Protein AF-A0A3S3RF77-F1 (afdb_monomer)

Solvent-accessible surface area (backbone atoms only — not comparable to full-atom values): 6955 Å² total; per-residu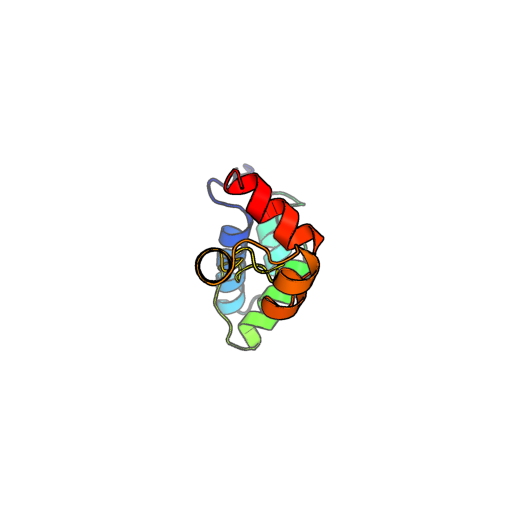e (Å²): 133,82,73,55,81,77,93,54,70,64,70,49,56,52,45,54,53,47,51,54,35,48,77,70,69,52,54,41,64,56,46,24,50,57,48,14,75,45,53,36,81,83,62,46,55,48,66,60,35,42,55,52,50,53,36,48,74,71,70,49,78,78,64,67,82,71,83,76,92,65,80,80,82,79,68,66,60,66,62,52,50,49,52,43,69,78,43,73,83,65,50,53,58,61,51,9,62,77,65,75,51,54,39,71,56,44,51,52,53,34,54,74,70,76,96

pLDDT: mean 86.84, std 12.3, range [47.81, 97.56]

InterPro domains:
  IPR036388 Winged helix-like DNA-binding domain superfamily [G3DSA:1.10.10.10] (77-114)
  IPR041426 Mos1 transposase, HTH domain [PF17906] (12-60)
  IPR052709 Transposase-Methyltransferase Hyb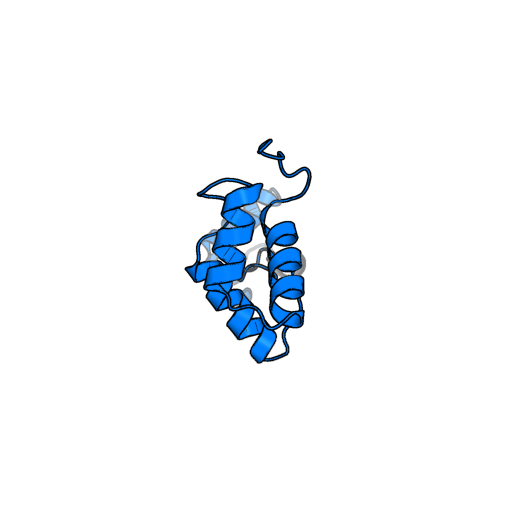rid [PTHR46060] (9-115)

Foldseek 3Di:
DDQDADPDPLQLVLLVQLVVCVVVVHDLQVSLVVQCVRHNVVSDDSVRSVVSSVCVVVVNSPSDDDDDPDDPPDQPVVVLVVVCVVPVPDQLVNSCVVSVHDSVVSVVSCVVVVD

Sequence (115 aa):
IIKMECQVEKNEHFRHLLLFAFNQGSKAAKAARDICAVYGEDAIAERTARDWYAKFKNGNFDLKDAPRSGRPVEFDEKRLNQLLHENSRQTTRELAEKMECSHTTIEKHLHSMGK

Mean predicted aligned error: 12.1 Å

Organism: NCBI:txid1965070

Radius of gyration: 24.39 Å; Cα contacts (8 Å, |Δi|>4): 84; chains: 1; bounding box: 52×26×61 Å

Structure (mmCIF, N/CA/C/O backbone):
data_AF-A0A3S3RF77-F1
#
_entry.id   AF-A0A3S3RF77-F1
#
loop_
_atom_site.group_PDB
_atom_site.id
_atom_site.type_symbol
_atom_site.label_atom_id
_atom_site.label_alt_id
_atom_site.label_comp_id
_atom_site.label_asym_id
_atom_site.label_entity_id
_atom_site.label_seq_id
_atom_site.pdbx_PDB_ins_code
_atom_site.Cartn_x
_atom_site.Cartn_y
_atom_site.Cartn_z
_atom_site.occupancy
_atom_site.B_iso_or_equiv
_atom_site.auth_seq_id
_atom_site.auth_comp_id
_atom_site.auth_asym_id
_atom_site.auth_atom_id
_atom_site.pdbx_PDB_model_num
ATOM 1 N N . ILE A 1 1 ? 20.617 12.408 -15.276 1.00 51.31 1 ILE A N 1
ATOM 2 C CA . ILE A 1 1 ? 19.144 12.260 -15.191 1.00 51.31 1 ILE A CA 1
ATOM 3 C C . ILE A 1 1 ? 18.730 12.915 -13.885 1.00 51.31 1 ILE A C 1
ATOM 5 O O . ILE A 1 1 ? 19.233 12.511 -12.844 1.00 51.31 1 ILE A O 1
ATOM 9 N N . ILE A 1 2 ? 17.965 14.005 -13.948 1.00 47.81 2 ILE A N 1
ATOM 10 C CA . ILE A 1 2 ? 17.514 14.742 -12.760 1.00 47.81 2 ILE A CA 1
ATOM 11 C C . ILE A 1 2 ? 16.516 13.842 -12.021 1.00 47.81 2 ILE A C 1
ATOM 13 O O . ILE A 1 2 ? 15.545 13.398 -12.628 1.00 47.81 2 ILE A O 1
ATOM 17 N N . LYS A 1 3 ? 16.771 13.541 -10.742 1.00 55.59 3 LYS A N 1
ATOM 18 C CA . LYS A 1 3 ? 15.811 12.831 -9.885 1.00 55.59 3 LYS A CA 1
ATOM 19 C C . LYS A 1 3 ? 14.647 13.785 -9.610 1.00 55.59 3 LYS A C 1
ATOM 21 O O . LYS A 1 3 ? 14.851 14.817 -8.978 1.00 55.59 3 LYS A O 1
ATOM 26 N N . MET A 1 4 ? 13.458 13.480 -10.124 1.00 62.44 4 MET A N 1
ATOM 27 C CA . MET A 1 4 ? 12.254 14.265 -9.834 1.00 62.44 4 MET A CA 1
ATOM 28 C C . MET A 1 4 ? 11.720 13.888 -8.452 1.00 62.44 4 MET A C 1
ATOM 30 O O . MET A 1 4 ? 11.380 12.730 -8.208 1.00 62.44 4 MET A O 1
ATOM 34 N N . GLU A 1 5 ? 11.602 14.867 -7.557 1.00 58.25 5 GLU A N 1
ATOM 35 C CA . GLU A 1 5 ? 10.880 14.686 -6.298 1.00 58.25 5 GLU A CA 1
ATOM 36 C C . GLU A 1 5 ? 9.371 14.624 -6.573 1.00 58.25 5 GLU A C 1
ATOM 38 O O . GLU A 1 5 ? 8.774 15.556 -7.113 1.00 58.25 5 GLU A O 1
ATOM 43 N N . CYS A 1 6 ? 8.751 13.491 -6.236 1.00 54.44 6 CYS A N 1
ATOM 44 C CA . CYS A 1 6 ? 7.323 13.248 -6.438 1.00 54.44 6 CYS A CA 1
ATOM 45 C C . CYS A 1 6 ? 6.481 14.160 -5.523 1.00 54.44 6 CYS A C 1
ATOM 47 O O . CYS A 1 6 ? 6.536 14.020 -4.304 1.00 54.44 6 CYS A O 1
ATOM 49 N N . GLN A 1 7 ? 5.696 15.064 -6.122 1.00 52.78 7 GLN A N 1
ATOM 50 C CA . GLN A 1 7 ? 4.861 16.084 -5.454 1.00 52.78 7 GLN A CA 1
ATOM 51 C C . GLN A 1 7 ? 3.479 15.566 -4.981 1.00 52.78 7 GLN A C 1
ATOM 53 O O . GLN A 1 7 ? 2.658 16.343 -4.506 1.00 52.78 7 GLN A O 1
ATOM 58 N N . VAL A 1 8 ? 3.197 14.266 -5.12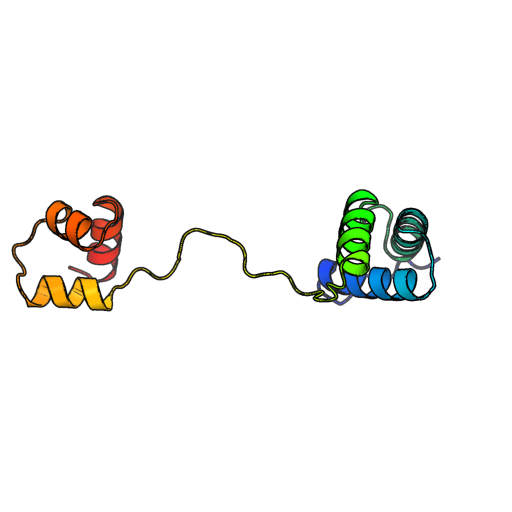3 1.00 53.69 8 VAL A N 1
ATOM 59 C CA . VAL A 1 8 ? 1.915 13.611 -4.774 1.00 53.69 8 VAL A CA 1
ATOM 60 C C . VAL A 1 8 ? 2.186 12.479 -3.781 1.00 53.69 8 VAL A C 1
ATOM 62 O O . VAL A 1 8 ? 3.297 11.937 -3.784 1.00 53.69 8 VAL A O 1
ATOM 65 N N . GLU A 1 9 ? 1.200 12.102 -2.949 1.00 60.00 9 GLU A N 1
ATOM 66 C CA . GLU A 1 9 ? 1.273 10.893 -2.115 1.00 60.00 9 GLU A CA 1
ATOM 67 C C . GLU A 1 9 ? 1.806 9.718 -2.948 1.00 60.00 9 GLU A C 1
ATOM 69 O O . GLU A 1 9 ? 1.165 9.224 -3.879 1.00 60.00 9 GLU A O 1
ATOM 74 N N . LYS A 1 10 ? 3.043 9.316 -2.632 1.00 65.94 10 LYS A N 1
ATOM 75 C CA . LYS A 1 10 ? 3.909 8.523 -3.519 1.00 65.94 10 LYS A CA 1
ATOM 76 C C . LYS A 1 10 ? 3.244 7.220 -3.972 1.00 65.94 10 LYS A C 1
ATOM 78 O O . LYS A 1 10 ? 3.422 6.783 -5.105 1.00 65.94 10 LYS A O 1
ATOM 83 N N . ASN A 1 11 ? 2.433 6.629 -3.097 1.00 73.00 11 ASN A N 1
ATOM 84 C CA . ASN A 1 11 ? 1.819 5.329 -3.321 1.00 73.00 11 ASN A CA 1
ATOM 85 C C . ASN A 1 11 ? 0.737 5.352 -4.403 1.00 73.00 11 ASN A C 1
ATOM 87 O O . ASN A 1 11 ? 0.720 4.442 -5.227 1.00 73.00 11 ASN A O 1
ATOM 91 N N . GLU A 1 12 ? -0.147 6.353 -4.426 1.00 86.81 12 GLU A N 1
ATOM 92 C CA . GLU A 1 12 ? -1.205 6.429 -5.441 1.00 86.81 12 GLU A CA 1
ATOM 93 C C . GLU A 1 12 ? -0.626 6.795 -6.813 1.00 86.81 12 GLU A C 1
ATOM 95 O O . GLU A 1 12 ? -0.985 6.191 -7.827 1.00 86.81 12 GLU A O 1
ATOM 100 N N . HIS A 1 13 ? 0.352 7.705 -6.846 1.00 90.69 13 HIS A N 1
ATOM 101 C CA . HIS A 1 13 ? 1.050 8.089 -8.076 1.00 90.69 13 HIS A CA 1
ATOM 102 C C . HIS A 1 13 ? 1.702 6.889 -8.778 1.00 90.69 13 HIS A C 1
ATOM 104 O O . HIS A 1 13 ? 1.471 6.650 -9.964 1.00 90.69 13 HIS A O 1
ATOM 110 N N . PHE A 1 14 ? 2.459 6.061 -8.051 1.00 92.25 14 PHE A N 1
ATOM 111 C CA . PHE A 1 14 ? 3.098 4.890 -8.658 1.00 92.25 14 PHE A CA 1
ATOM 112 C C . PHE A 1 14 ? 2.092 3.850 -9.162 1.00 92.25 14 PHE A C 1
ATOM 114 O O . PHE A 1 14 ? 2.364 3.177 -10.154 1.00 92.25 14 PHE A O 1
ATOM 121 N N . ARG A 1 15 ? 0.907 3.741 -8.551 1.00 94.19 15 ARG A N 1
ATOM 122 C CA . ARG A 1 15 ? -0.160 2.845 -9.033 1.00 94.19 15 ARG A CA 1
ATOM 123 C C . ARG A 1 15 ? -0.701 3.283 -10.389 1.00 94.19 15 ARG A C 1
ATOM 125 O O . ARG A 1 15 ? -0.904 2.432 -11.252 1.00 94.19 15 ARG A O 1
ATOM 132 N N . HIS A 1 16 ? -0.850 4.590 -10.606 1.00 95.19 16 HIS A N 1
ATOM 133 C CA . HIS A 1 16 ? -1.221 5.138 -11.912 1.00 95.19 16 HIS A CA 1
ATOM 134 C C . HIS A 1 16 ? -0.164 4.819 -12.977 1.00 95.19 16 HIS A C 1
ATOM 136 O O . HIS A 1 16 ? -0.506 4.357 -14.066 1.00 95.19 16 HIS A O 1
ATOM 142 N N . LEU A 1 17 ? 1.125 4.984 -12.653 1.00 95.44 17 LEU A N 1
ATOM 143 C CA . LEU A 1 17 ? 2.216 4.627 -13.569 1.00 95.44 17 LEU A CA 1
ATOM 144 C C . LEU A 1 17 ? 2.236 3.127 -13.891 1.00 95.44 17 LEU A C 1
ATOM 146 O O . LEU A 1 17 ? 2.447 2.736 -15.039 1.00 95.44 17 LEU A O 1
ATOM 150 N N . LEU A 1 18 ? 1.984 2.277 -12.893 1.00 96.69 18 LEU A N 1
ATOM 151 C CA . LEU A 1 18 ? 1.886 0.835 -13.093 1.00 96.69 18 LEU A CA 1
ATOM 152 C C . LEU A 1 18 ? 0.705 0.458 -13.991 1.00 96.69 18 LEU A C 1
ATOM 154 O O . LEU A 1 18 ? 0.876 -0.409 -14.848 1.00 96.69 18 LEU A O 1
ATOM 158 N N . LEU A 1 19 ? -0.454 1.102 -13.822 1.00 97.31 19 LEU A N 1
ATOM 159 C CA . LEU A 1 19 ? -1.627 0.891 -14.671 1.00 97.31 19 LEU A CA 1
ATOM 160 C C . LEU A 1 19 ? -1.350 1.316 -16.117 1.00 97.31 19 LEU A C 1
ATOM 162 O O . LEU A 1 19 ? -1.647 0.573 -17.050 1.00 97.31 19 LEU A O 1
ATOM 166 N N . PHE A 1 20 ? -0.717 2.474 -16.308 1.00 97.44 20 PHE A N 1
ATOM 167 C CA . PHE A 1 20 ? -0.279 2.926 -17.626 1.00 97.44 20 PHE A CA 1
ATOM 168 C C . PHE A 1 20 ? 0.644 1.895 -18.296 1.00 97.44 20 PHE A C 1
ATOM 170 O O . PHE A 1 20 ? 0.381 1.463 -19.417 1.00 97.44 20 PHE A O 1
ATOM 177 N N . ALA A 1 21 ? 1.677 1.430 -17.588 1.00 97.44 21 ALA A N 1
ATOM 178 C CA . ALA A 1 21 ? 2.603 0.426 -18.108 1.00 97.44 21 ALA A CA 1
ATOM 179 C C . ALA A 1 21 ? 1.925 -0.933 -18.382 1.00 97.44 21 ALA A C 1
ATOM 181 O O . ALA A 1 21 ? 2.276 -1.614 -19.349 1.00 97.44 21 ALA A O 1
ATOM 182 N N . PHE A 1 22 ? 0.942 -1.320 -17.562 1.00 97.44 22 PHE A N 1
ATOM 183 C CA . PHE A 1 22 ? 0.140 -2.527 -17.766 1.00 97.44 22 PHE A CA 1
ATOM 184 C C . PHE A 1 22 ? -0.672 -2.440 -19.063 1.00 97.44 22 PHE A C 1
ATOM 186 O O . PHE A 1 22 ? -0.632 -3.367 -19.870 1.00 97.44 22 PHE A O 1
ATOM 193 N N . ASN A 1 23 ? -1.323 -1.301 -19.310 1.00 96.81 23 ASN A N 1
ATOM 194 C CA . ASN A 1 23 ? -2.090 -1.054 -20.533 1.00 96.81 23 ASN A CA 1
ATOM 195 C C . ASN A 1 23 ? -1.203 -1.009 -21.789 1.00 96.81 23 ASN A C 1
ATOM 197 O O . ASN A 1 23 ? -1.659 -1.340 -22.878 1.00 96.81 23 ASN A O 1
ATOM 201 N N . GLN A 1 24 ? 0.079 -0.662 -21.642 1.00 96.62 24 GLN A N 1
ATOM 202 C CA . GLN A 1 24 ? 1.078 -0.775 -22.711 1.00 96.62 24 GLN A CA 1
ATOM 203 C C . GLN A 1 24 ? 1.579 -2.213 -22.948 1.00 96.62 24 GLN A C 1
ATOM 205 O O . GLN A 1 24 ? 2.416 -2.433 -23.822 1.00 96.62 24 GLN A O 1
ATOM 210 N N . GLY A 1 25 ? 1.135 -3.195 -22.159 1.00 95.44 25 GLY A N 1
ATOM 211 C CA . GLY A 1 25 ? 1.591 -4.584 -22.253 1.00 95.44 25 GLY A CA 1
ATOM 212 C C . GLY A 1 25 ? 2.999 -4.822 -21.695 1.00 95.44 25 GLY A C 1
ATOM 213 O O . GLY A 1 25 ? 3.593 -5.877 -21.936 1.00 95.44 25 GLY A O 1
ATOM 214 N N . SER A 1 26 ? 3.559 -3.870 -20.940 1.00 96.50 26 SER A N 1
ATOM 215 C CA . SER A 1 26 ? 4.857 -4.058 -20.283 1.00 96.50 26 SER A CA 1
ATOM 216 C C . SER A 1 26 ? 4.761 -5.092 -19.158 1.00 96.50 26 SER A C 1
ATOM 218 O O . SER A 1 26 ? 3.695 -5.364 -18.623 1.00 96.50 26 SER A O 1
ATOM 220 N N . LYS A 1 27 ? 5.891 -5.693 -18.765 1.00 97.00 27 LYS A N 1
ATOM 221 C CA . LYS A 1 27 ? 5.952 -6.590 -17.596 1.00 97.00 27 LYS A CA 1
ATOM 222 C C . LYS A 1 27 ? 6.119 -5.778 -16.308 1.00 97.00 27 LYS A C 1
ATOM 224 O O . LYS A 1 27 ? 6.893 -4.825 -16.295 1.00 97.00 27 LYS A O 1
ATOM 229 N N . ALA A 1 28 ? 5.525 -6.240 -15.204 1.00 96.88 28 ALA A N 1
ATOM 230 C CA . ALA A 1 28 ? 5.615 -5.594 -13.886 1.00 96.88 28 ALA A CA 1
ATOM 231 C C . ALA A 1 28 ? 7.056 -5.262 -13.457 1.00 96.88 28 ALA A C 1
ATOM 233 O O . ALA A 1 28 ? 7.330 -4.153 -13.016 1.00 96.88 28 ALA A O 1
ATOM 234 N N . ALA A 1 29 ? 7.994 -6.197 -13.649 1.00 96.94 29 ALA A N 1
ATOM 235 C CA . ALA A 1 29 ? 9.405 -5.990 -13.315 1.00 96.94 29 ALA A CA 1
ATOM 236 C C . ALA A 1 29 ? 10.061 -4.877 -14.146 1.00 96.94 29 ALA A C 1
ATOM 238 O O . ALA A 1 29 ? 10.884 -4.123 -13.639 1.00 96.94 29 ALA A O 1
ATOM 239 N N . LYS A 1 30 ? 9.679 -4.746 -15.425 1.00 97.19 30 LYS A N 1
ATOM 240 C CA . LYS A 1 30 ? 10.148 -3.642 -16.268 1.00 97.19 30 LYS A CA 1
ATOM 241 C C . LYS A 1 30 ? 9.573 -2.319 -15.765 1.00 97.19 30 LYS A C 1
ATOM 243 O O . LYS A 1 30 ? 10.337 -1.391 -15.548 1.00 97.19 30 LYS A O 1
ATOM 248 N N . ALA A 1 31 ? 8.265 -2.271 -15.513 1.00 97.50 31 ALA A N 1
ATOM 249 C CA . ALA A 1 31 ? 7.603 -1.072 -15.006 1.00 97.50 31 ALA A CA 1
ATOM 250 C C . ALA A 1 31 ? 8.204 -0.598 -13.670 1.00 97.50 31 ALA A C 1
ATOM 252 O O . ALA A 1 31 ? 8.481 0.585 -13.517 1.00 97.50 31 ALA A O 1
ATOM 253 N N . ALA A 1 32 ? 8.478 -1.518 -12.737 1.00 96.31 32 ALA A N 1
ATOM 254 C CA . ALA A 1 32 ? 9.138 -1.195 -11.472 1.00 96.31 32 ALA A CA 1
ATOM 255 C C . ALA A 1 32 ? 10.531 -0.583 -11.687 1.00 96.31 32 ALA A C 1
ATOM 257 O O . ALA A 1 32 ? 10.830 0.461 -11.117 1.00 96.31 32 ALA A O 1
ATOM 258 N N . ARG A 1 33 ? 11.360 -1.180 -12.557 1.00 96.12 33 ARG A N 1
ATOM 259 C CA . ARG A 1 33 ? 12.688 -0.636 -12.885 1.00 96.12 33 ARG A CA 1
ATOM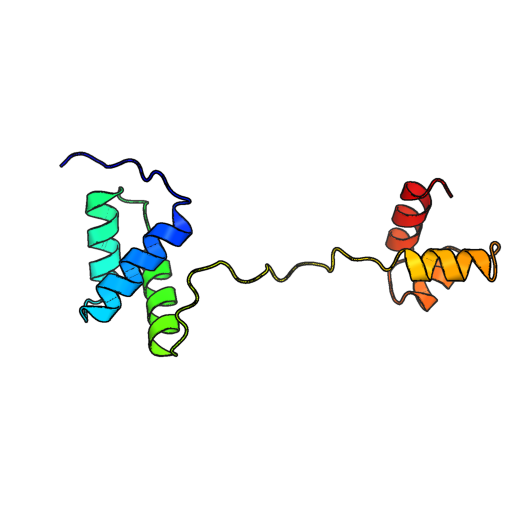 260 C C . ARG A 1 33 ? 12.618 0.745 -13.527 1.00 96.12 33 ARG A C 1
ATOM 262 O O . ARG A 1 33 ? 13.399 1.610 -13.150 1.00 96.12 33 ARG A O 1
ATOM 269 N N . ASP A 1 34 ? 11.693 0.954 -14.461 1.00 95.25 34 ASP A N 1
ATOM 270 C CA . ASP A 1 34 ? 11.527 2.243 -15.140 1.00 95.25 34 ASP A CA 1
ATOM 271 C C . ASP A 1 34 ? 11.096 3.335 -14.144 1.00 95.25 34 ASP A C 1
ATOM 273 O O . ASP A 1 34 ? 11.631 4.442 -14.165 1.00 95.25 34 ASP A O 1
ATOM 277 N N . ILE A 1 35 ? 10.184 3.008 -13.219 1.00 93.56 35 ILE A N 1
ATOM 278 C CA . ILE A 1 35 ? 9.778 3.908 -12.131 1.00 93.56 35 ILE A CA 1
ATOM 279 C C . ILE A 1 35 ? 10.976 4.214 -11.223 1.00 93.56 35 ILE A C 1
ATOM 281 O O . ILE A 1 35 ? 11.264 5.384 -10.970 1.00 93.56 35 ILE A O 1
ATOM 285 N N . CYS A 1 36 ? 11.720 3.201 -10.774 1.00 93.00 36 CYS A N 1
ATOM 286 C CA . CYS A 1 36 ? 12.882 3.409 -9.910 1.00 93.00 36 CYS A CA 1
ATOM 287 C C . CYS A 1 36 ? 14.009 4.205 -10.593 1.00 93.00 36 CYS A C 1
ATOM 289 O O . CYS A 1 36 ? 14.683 5.005 -9.947 1.00 93.00 36 CYS A O 1
ATOM 291 N N . ALA A 1 37 ? 14.190 4.062 -11.908 1.00 92.19 37 ALA A N 1
ATOM 292 C CA . ALA A 1 37 ? 15.179 4.831 -12.662 1.00 92.19 37 ALA A CA 1
ATOM 293 C C . ALA A 1 37 ? 14.880 6.344 -12.680 1.00 92.19 37 ALA A C 1
ATOM 295 O O . ALA A 1 37 ? 15.807 7.153 -12.739 1.00 92.19 37 ALA A O 1
ATOM 296 N N . VAL A 1 38 ? 13.601 6.730 -12.619 1.00 91.19 38 VAL A N 1
ATOM 297 C CA . VAL A 1 38 ? 13.159 8.136 -12.635 1.00 91.19 38 VAL A CA 1
ATOM 298 C C . VAL A 1 38 ? 13.024 8.705 -11.220 1.00 91.19 38 VAL A C 1
ATOM 300 O O . VAL A 1 38 ? 13.446 9.834 -10.963 1.00 91.19 38 VAL A O 1
ATOM 303 N N . TYR A 1 39 ? 12.451 7.925 -10.301 1.00 87.75 39 TYR A N 1
ATOM 304 C CA . TYR A 1 39 ? 12.034 8.387 -8.973 1.00 87.75 39 TYR A CA 1
ATOM 305 C C . TYR A 1 39 ? 12.954 7.932 -7.824 1.00 87.75 39 TYR A C 1
ATOM 307 O O . TYR A 1 39 ? 12.776 8.384 -6.694 1.00 87.75 39 TYR A O 1
ATOM 315 N N . GLY A 1 40 ? 13.955 7.088 -8.097 1.00 88.06 40 GLY A N 1
ATOM 316 C CA . GLY A 1 40 ? 14.916 6.560 -7.120 1.00 88.06 40 GLY A CA 1
ATOM 317 C C . GLY A 1 40 ? 14.781 5.051 -6.892 1.00 88.06 40 GLY A C 1
ATOM 318 O O . GLY A 1 40 ? 13.702 4.490 -7.058 1.00 88.06 40 GLY A O 1
ATOM 319 N N . GLU A 1 41 ? 15.874 4.388 -6.498 1.00 86.50 41 GLU A N 1
ATOM 320 C CA . GLU A 1 41 ? 15.940 2.918 -6.372 1.00 86.50 41 GLU A CA 1
ATOM 321 C C . GLU A 1 41 ? 14.869 2.333 -5.437 1.00 86.50 41 GLU A C 1
ATOM 323 O O . GLU A 1 41 ? 14.312 1.278 -5.737 1.00 86.50 41 GLU A O 1
ATOM 328 N N . ASP A 1 42 ? 14.485 3.072 -4.395 1.00 86.69 42 ASP A N 1
ATOM 329 C CA . ASP A 1 42 ? 13.476 2.663 -3.411 1.00 86.69 42 ASP A CA 1
ATOM 330 C C . ASP A 1 42 ? 12.059 3.187 -3.709 1.00 86.69 42 ASP A C 1
ATOM 332 O O . ASP A 1 42 ? 11.183 3.152 -2.844 1.00 86.69 42 ASP A O 1
ATOM 336 N N . ALA A 1 43 ? 11.804 3.703 -4.918 1.00 89.88 43 ALA A N 1
ATOM 337 C CA . ALA A 1 43 ? 10.501 4.268 -5.272 1.00 89.88 43 ALA A CA 1
ATOM 338 C C . ALA A 1 43 ? 9.377 3.223 -5.199 1.00 89.88 43 ALA A C 1
ATOM 340 O O . ALA A 1 43 ? 8.317 3.483 -4.627 1.00 89.88 43 ALA A O 1
ATOM 341 N N . ILE A 1 44 ? 9.599 2.031 -5.759 1.00 92.38 44 ILE A N 1
ATOM 342 C CA . ILE A 1 44 ? 8.644 0.929 -5.671 1.00 92.38 44 ILE A CA 1
ATOM 343 C C . ILE A 1 44 ? 9.342 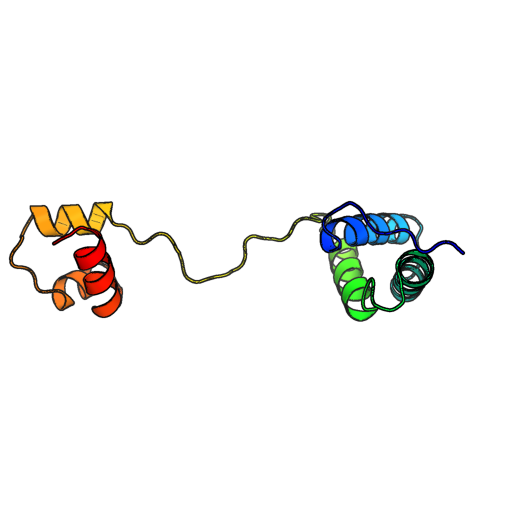-0.429 -5.697 1.00 92.38 44 ILE A C 1
ATOM 345 O O . ILE A 1 44 ? 10.168 -0.719 -6.558 1.00 92.38 44 ILE A O 1
ATOM 349 N N . ALA A 1 45 ? 8.957 -1.313 -4.779 1.00 93.88 45 ALA A N 1
ATOM 350 C CA . ALA A 1 45 ? 9.432 -2.689 -4.804 1.00 93.88 45 ALA A CA 1
ATOM 351 C C . ALA A 1 45 ? 8.818 -3.463 -5.984 1.00 93.88 45 ALA A C 1
ATOM 353 O O . ALA A 1 45 ? 7.615 -3.386 -6.248 1.00 93.88 45 ALA A O 1
ATOM 354 N N . GLU A 1 46 ? 9.621 -4.305 -6.640 1.00 95.56 46 GLU A N 1
ATOM 355 C CA . GLU A 1 46 ? 9.153 -5.178 -7.727 1.00 95.56 46 GLU A CA 1
ATOM 356 C C . GLU A 1 46 ? 7.978 -6.073 -7.291 1.00 95.56 46 GLU A C 1
ATOM 358 O O . GLU A 1 46 ? 7.057 -6.327 -8.070 1.00 95.56 46 GLU A O 1
ATOM 363 N N . ARG A 1 47 ? 7.977 -6.521 -6.027 1.00 96.50 47 ARG A N 1
ATOM 364 C CA . ARG A 1 47 ? 6.873 -7.287 -5.432 1.00 96.50 47 ARG A CA 1
ATOM 365 C C . ARG A 1 47 ? 5.559 -6.505 -5.470 1.00 96.50 47 ARG A C 1
ATOM 367 O O . ARG A 1 47 ? 4.575 -7.015 -5.991 1.00 96.50 47 ARG A O 1
ATOM 374 N N . THR A 1 48 ? 5.579 -5.249 -5.027 1.00 94.81 48 THR A N 1
ATOM 375 C CA . THR A 1 48 ? 4.418 -4.353 -5.057 1.00 94.81 48 THR A CA 1
ATOM 376 C C . THR A 1 48 ? 3.893 -4.175 -6.480 1.00 94.81 48 THR A C 1
ATOM 378 O O . THR A 1 48 ? 2.689 -4.253 -6.709 1.00 94.81 48 THR A O 1
ATOM 381 N N . ALA A 1 49 ? 4.782 -4.003 -7.464 1.00 96.38 49 ALA A N 1
ATOM 382 C CA . ALA A 1 49 ? 4.380 -3.912 -8.867 1.00 96.38 49 ALA A CA 1
ATOM 383 C C . ALA A 1 49 ? 3.689 -5.192 -9.369 1.00 96.38 49 ALA A C 1
ATOM 385 O O . ALA A 1 49 ? 2.679 -5.110 -10.070 1.00 96.38 49 ALA A O 1
ATOM 386 N N . ARG A 1 50 ? 4.190 -6.378 -8.995 1.00 97.56 50 ARG A N 1
ATOM 387 C CA . ARG A 1 50 ? 3.543 -7.657 -9.335 1.00 97.56 50 ARG A CA 1
ATOM 388 C C . ARG A 1 50 ? 2.152 -7.784 -8.717 1.00 97.56 50 ARG A C 1
ATOM 390 O O . ARG A 1 50 ? 1.237 -8.209 -9.420 1.00 97.56 50 ARG A O 1
ATOM 397 N N . ASP A 1 51 ? 1.989 -7.396 -7.456 1.00 96.38 51 ASP A N 1
ATOM 398 C CA . ASP A 1 51 ? 0.703 -7.473 -6.756 1.00 96.38 51 ASP A CA 1
ATOM 399 C C . ASP A 1 51 ? -0.350 -6.578 -7.429 1.00 96.38 51 ASP A C 1
ATOM 401 O O . ASP A 1 51 ? -1.480 -7.006 -7.665 1.00 96.38 51 ASP A O 1
ATOM 405 N N . TRP A 1 52 ? 0.030 -5.364 -7.839 1.00 96.75 52 TRP A N 1
ATOM 406 C CA . TRP A 1 52 ? -0.843 -4.483 -8.625 1.00 96.75 52 TRP A CA 1
ATOM 407 C C . TRP A 1 52 ? -1.193 -5.066 -9.991 1.00 96.75 52 TRP A C 1
ATOM 409 O O . TRP A 1 52 ? -2.354 -5.054 -10.389 1.00 96.75 52 TRP A O 1
ATOM 419 N N . TYR A 1 53 ? -0.226 -5.661 -10.686 1.00 97.50 53 TYR A N 1
ATOM 420 C CA . TYR A 1 53 ? -0.489 -6.329 -11.960 1.00 97.50 53 TYR A CA 1
ATOM 421 C C . TYR A 1 53 ? -1.446 -7.515 -11.814 1.00 97.50 53 TYR A C 1
ATOM 423 O O . TYR A 1 53 ? -2.241 -7.767 -12.717 1.00 97.50 53 TYR A O 1
ATOM 431 N N . ALA A 1 54 ? -1.393 -8.246 -10.699 1.00 97.44 54 ALA A N 1
ATOM 432 C CA . ALA A 1 54 ? -2.364 -9.294 -10.410 1.00 97.44 54 ALA A CA 1
ATOM 433 C C . ALA A 1 54 ? -3.778 -8.714 -10.228 1.00 97.44 54 ALA A C 1
ATOM 435 O O . ALA A 1 54 ? -4.728 -9.254 -10.790 1.00 97.44 54 ALA A O 1
ATOM 436 N N . LYS A 1 55 ? -3.917 -7.576 -9.532 1.00 95.81 55 LYS A N 1
ATOM 437 C CA . LYS A 1 55 ? -5.203 -6.863 -9.409 1.00 95.81 55 LYS A CA 1
ATOM 438 C C . LYS A 1 55 ? -5.748 -6.420 -10.768 1.00 95.81 55 LYS A C 1
ATOM 440 O O . LYS A 1 55 ? -6.907 -6.701 -11.064 1.00 95.81 55 LYS A O 1
ATOM 445 N N . PHE A 1 56 ? -4.909 -5.821 -11.615 1.00 96.62 56 PHE A N 1
ATOM 446 C CA . PHE A 1 56 ? -5.314 -5.365 -12.950 1.00 96.62 56 PHE A CA 1
ATOM 447 C C . PHE A 1 56 ? -5.757 -6.522 -13.850 1.00 96.62 56 PHE A C 1
ATOM 449 O O . PHE A 1 56 ? -6.764 -6.413 -14.545 1.00 96.62 56 PHE A O 1
ATOM 456 N N . LYS A 1 57 ? -5.067 -7.668 -13.793 1.00 96.56 57 LYS A N 1
ATOM 457 C CA . LYS A 1 57 ? -5.483 -8.890 -14.508 1.00 96.56 57 LYS A CA 1
ATOM 458 C C . LYS A 1 57 ? -6.839 -9.419 -14.049 1.00 96.56 57 LYS A C 1
ATOM 460 O O . LYS A 1 57 ? -7.566 -9.983 -14.857 1.00 96.56 57 LYS A O 1
ATOM 465 N N . ASN A 1 58 ? -7.177 -9.210 -12.781 1.00 96.38 58 ASN A N 1
ATOM 466 C CA . ASN A 1 58 ? -8.476 -9.564 -12.216 1.00 96.38 58 ASN A CA 1
ATOM 467 C C . ASN A 1 58 ? -9.545 -8.481 -12.463 1.00 96.38 58 ASN A C 1
ATOM 469 O O . ASN A 1 58 ? -10.632 -8.567 -11.900 1.00 96.38 58 ASN A O 1
ATOM 473 N N . GLY A 1 59 ? -9.245 -7.450 -13.265 1.00 95.19 59 GLY A N 1
ATOM 474 C CA . GLY A 1 59 ? -10.170 -6.361 -13.587 1.00 95.19 59 GLY A CA 1
ATOM 475 C C . GLY A 1 59 ? -10.362 -5.335 -12.469 1.00 95.19 59 GLY A C 1
ATOM 476 O O . GLY A 1 59 ? -11.248 -4.490 -12.568 1.00 95.19 59 GLY A O 1
ATOM 477 N N . ASN A 1 60 ? -9.556 -5.385 -11.404 1.00 94.31 60 ASN A N 1
ATOM 478 C CA . ASN A 1 60 ? -9.605 -4.393 -10.337 1.00 94.31 60 ASN A CA 1
ATOM 479 C C . ASN A 1 60 ? -8.661 -3.226 -10.655 1.00 94.31 60 ASN A C 1
ATOM 481 O O . ASN A 1 60 ? -7.441 -3.369 -10.564 1.00 94.31 60 ASN A O 1
ATOM 485 N N . PHE A 1 61 ? -9.250 -2.075 -10.981 1.00 93.44 61 PHE A N 1
ATOM 486 C CA . PHE A 1 61 ? -8.550 -0.831 -11.311 1.00 93.44 61 PHE A CA 1
ATOM 487 C C . PHE A 1 61 ? -8.716 0.261 -10.246 1.00 93.44 61 PHE A C 1
ATOM 489 O O . PHE A 1 61 ? -8.389 1.415 -10.512 1.00 93.44 61 PHE A O 1
ATOM 496 N N . ASP A 1 62 ? -9.214 -0.074 -9.052 1.00 92.12 62 ASP A N 1
ATOM 497 C CA . ASP A 1 62 ? -9.256 0.877 -7.944 1.00 92.12 62 ASP A CA 1
ATOM 498 C C . ASP A 1 62 ? -7.838 1.105 -7.403 1.00 92.12 62 ASP A C 1
ATOM 500 O O . ASP A 1 62 ? -7.194 0.200 -6.860 1.00 92.12 62 ASP A O 1
ATOM 504 N N . LEU A 1 63 ? -7.323 2.317 -7.615 1.00 90.62 63 LEU A N 1
ATOM 505 C CA . LEU A 1 63 ? -5.960 2.705 -7.251 1.00 90.62 63 LEU A CA 1
ATOM 506 C C . LEU A 1 63 ? -5.877 3.295 -5.842 1.00 90.62 63 LEU A C 1
ATOM 508 O O . LEU A 1 63 ? -4.768 3.459 -5.320 1.00 90.62 63 LEU A O 1
ATOM 512 N N . LYS A 1 64 ? -7.020 3.582 -5.213 1.00 87.38 64 LYS A N 1
ATOM 513 C CA . LYS A 1 64 ? -7.062 4.099 -3.848 1.00 87.38 64 LYS A CA 1
ATOM 514 C C . LYS A 1 64 ? -6.825 2.974 -2.853 1.00 87.38 64 LYS A C 1
ATOM 516 O O . LYS A 1 64 ? -6.991 1.788 -3.142 1.00 87.38 64 LYS A O 1
ATOM 521 N N . ASP A 1 65 ? -6.368 3.345 -1.664 1.00 81.19 65 ASP A N 1
ATOM 522 C CA . ASP A 1 65 ? -6.336 2.389 -0.567 1.00 81.19 65 ASP A CA 1
ATOM 523 C C . ASP A 1 65 ? -7.767 2.035 -0.171 1.00 81.19 65 ASP A C 1
ATOM 525 O O . ASP A 1 65 ? -8.582 2.909 0.126 1.00 81.19 65 ASP A O 1
ATOM 529 N N . ALA A 1 66 ? -8.058 0.734 -0.148 1.00 77.75 66 ALA A N 1
ATOM 530 C CA . ALA A 1 66 ? -9.274 0.249 0.475 1.00 77.75 66 ALA A CA 1
ATOM 531 C C . ALA A 1 66 ? -9.292 0.690 1.950 1.00 77.75 66 ALA A C 1
ATOM 533 O O . ALA A 1 66 ? -8.222 0.778 2.573 1.00 77.75 66 ALA A O 1
ATOM 534 N N . PRO A 1 67 ? -10.483 0.924 2.532 1.00 76.94 67 PRO A N 1
ATOM 535 C CA . PRO A 1 67 ? -10.607 1.167 3.960 1.00 76.94 67 PRO A CA 1
ATOM 536 C C . PRO A 1 67 ? -9.822 0.100 4.717 1.00 76.94 67 PRO A C 1
ATOM 538 O O . PRO A 1 67 ? -9.979 -1.099 4.467 1.00 76.94 67 PRO A O 1
ATOM 541 N N . ARG A 1 68 ? -8.925 0.530 5.607 1.00 73.75 68 ARG A N 1
ATOM 542 C CA . ARG A 1 68 ? -8.130 -0.417 6.387 1.00 73.75 68 ARG A CA 1
ATOM 543 C C . ARG A 1 68 ? -9.090 -1.262 7.210 1.00 73.75 68 ARG A C 1
ATOM 545 O O . ARG A 1 68 ? -9.861 -0.724 8.000 1.00 73.75 68 ARG A O 1
ATOM 552 N N . SER A 1 69 ? -9.012 -2.579 7.054 1.00 68.44 69 SER A N 1
ATOM 553 C CA . SER A 1 69 ? -9.640 -3.502 7.990 1.00 68.44 69 SER A CA 1
ATOM 554 C C . SER A 1 69 ? -8.988 -3.284 9.357 1.00 68.44 69 SER A C 1
ATOM 556 O O . SER A 1 69 ? -7.836 -3.662 9.574 1.00 68.44 69 SER A O 1
ATOM 558 N N . GLY A 1 70 ? -9.697 -2.600 10.245 1.00 69.12 70 GLY A N 1
ATOM 559 C CA . GLY A 1 70 ? -9.279 -2.309 11.608 1.00 69.12 70 GLY A CA 1
ATOM 560 C C . GLY A 1 70 ? -10.392 -2.653 12.590 1.00 69.12 70 GLY A C 1
ATOM 561 O O . GLY A 1 70 ? -11.496 -3.024 12.192 1.00 69.12 70 GLY A O 1
ATOM 562 N N . ARG A 1 71 ? -10.102 -2.525 13.889 1.00 62.81 71 ARG A N 1
ATOM 563 C CA . ARG A 1 71 ? -11.145 -2.568 14.921 1.00 62.81 71 ARG A CA 1
ATOM 564 C C . ARG A 1 71 ? -12.203 -1.504 14.578 1.00 62.81 71 ARG A C 1
ATOM 566 O O . ARG A 1 71 ? -11.792 -0.379 14.290 1.00 62.81 71 ARG A O 1
ATOM 573 N N . PRO A 1 72 ? -13.511 -1.823 14.616 1.00 61.69 72 PRO A N 1
ATOM 574 C CA . PRO A 1 72 ? -14.556 -0.819 14.460 1.00 61.69 72 PRO A CA 1
ATOM 575 C C . PRO A 1 72 ? -14.283 0.347 15.412 1.00 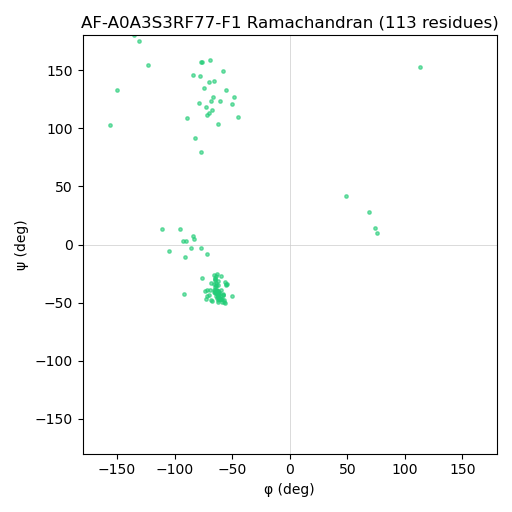61.69 72 PRO A C 1
ATOM 577 O O . PRO A 1 72 ? -14.126 0.140 16.615 1.00 61.69 72 PRO A O 1
ATOM 580 N N . VAL A 1 73 ? -14.135 1.551 14.858 1.00 61.56 73 VAL A N 1
ATOM 581 C CA . VAL A 1 73 ? -13.941 2.777 15.650 1.00 61.56 73 VAL A CA 1
ATOM 582 C C . VAL A 1 73 ? -15.270 3.216 16.260 1.00 61.56 73 VAL A C 1
ATOM 584 O O . VAL A 1 73 ? -15.297 3.803 17.337 1.00 61.56 73 VAL A O 1
ATOM 587 N N . GLU A 1 74 ? -16.375 2.895 15.590 1.00 71.56 74 GLU A N 1
ATOM 588 C CA . GLU A 1 74 ? -17.713 3.278 16.016 1.00 71.56 74 GLU A CA 1
ATOM 589 C C . GLU A 1 74 ? -18.225 2.305 17.080 1.00 71.56 74 GLU A C 1
ATOM 591 O O . GLU A 1 74 ? -18.803 1.258 16.792 1.00 71.56 74 GLU A O 1
ATOM 596 N N . PHE A 1 75 ? -17.971 2.652 18.337 1.00 81.31 75 PHE A N 1
ATOM 597 C CA . PHE A 1 75 ? -18.754 2.146 19.453 1.00 81.31 75 PHE A CA 1
ATOM 598 C C . PHE A 1 75 ? -20.109 2.865 19.463 1.00 81.31 75 PHE A C 1
ATOM 600 O O . PHE A 1 75 ? -20.172 4.086 19.311 1.00 81.31 75 PHE A O 1
ATOM 607 N N . ASP A 1 76 ? -21.201 2.122 19.640 1.00 87.69 76 ASP A N 1
ATOM 608 C CA . ASP A 1 76 ? -22.549 2.693 19.641 1.00 87.69 76 ASP A CA 1
ATOM 609 C C . ASP A 1 76 ? -22.850 3.411 20.972 1.00 87.69 76 ASP A C 1
ATOM 611 O O . ASP A 1 76 ? -23.507 2.896 21.880 1.00 87.69 76 ASP A O 1
ATOM 615 N N . GLU A 1 77 ? -22.341 4.639 21.095 1.00 87.88 77 GLU A N 1
ATOM 616 C CA . GLU A 1 77 ? -22.549 5.497 22.266 1.00 87.88 77 GLU A CA 1
ATOM 617 C C . GLU A 1 77 ? -24.023 5.867 22.475 1.00 87.88 77 GLU A C 1
ATOM 619 O O . GLU A 1 77 ? -24.440 6.132 23.607 1.00 87.88 77 GLU A O 1
ATOM 624 N N . LYS A 1 78 ? -24.839 5.864 21.410 1.00 89.56 78 LYS A N 1
ATOM 625 C CA . LYS A 1 78 ? -26.282 6.126 21.514 1.00 89.56 78 LYS A CA 1
ATOM 626 C C . LYS A 1 78 ? -26.967 4.986 22.255 1.00 89.56 78 LYS A C 1
ATOM 628 O O . LYS A 1 78 ? -27.700 5.241 23.211 1.00 89.56 78 LYS A O 1
ATOM 633 N N . ARG A 1 79 ? -26.669 3.743 21.872 1.00 90.50 79 ARG A N 1
ATOM 634 C CA . ARG A 1 79 ? -27.178 2.546 22.550 1.00 90.50 79 ARG A CA 1
ATOM 635 C C . ARG A 1 79 ? -26.686 2.458 23.995 1.00 90.50 79 ARG A C 1
ATOM 637 O O . ARG A 1 79 ? -27.487 2.161 24.879 1.00 90.50 79 ARG A O 1
ATOM 644 N N . LEU A 1 80 ? -25.420 2.798 24.267 1.00 91.12 80 LEU A N 1
ATOM 645 C CA . LEU A 1 80 ? -24.913 2.866 25.645 1.00 91.12 80 LEU A CA 1
ATOM 646 C C . LEU A 1 80 ? -25.680 3.901 26.486 1.00 91.12 80 LEU A C 1
ATOM 648 O O . LEU A 1 80 ? -26.091 3.604 27.607 1.00 91.12 80 LEU A O 1
ATOM 652 N N . ASN A 1 81 ? -25.916 5.102 25.951 1.00 90.19 81 ASN A N 1
ATOM 653 C CA . ASN A 1 81 ? -26.674 6.134 26.659 1.00 90.19 81 ASN A CA 1
ATOM 654 C C . ASN A 1 81 ? -28.134 5.744 26.904 1.00 90.19 81 ASN A C 1
ATOM 656 O O . ASN A 1 81 ? -28.663 6.059 27.970 1.00 90.19 81 ASN A O 1
ATOM 660 N N . GLN A 1 82 ? -28.766 5.039 25.965 1.00 93.19 82 G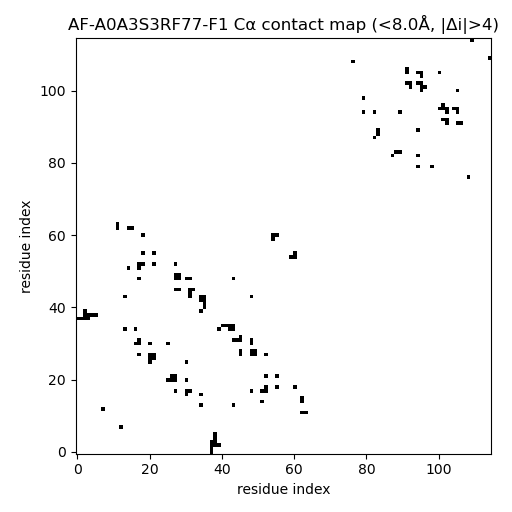LN A N 1
ATOM 661 C CA . GLN A 1 82 ? -30.116 4.518 26.148 1.00 93.19 82 GLN A CA 1
ATOM 662 C C . GLN A 1 82 ? -30.176 3.511 27.307 1.00 93.19 82 GLN A C 1
ATOM 664 O O . GLN A 1 82 ? -31.012 3.665 28.195 1.00 93.19 82 GLN A O 1
ATOM 669 N N . LEU A 1 83 ? -29.248 2.549 27.365 1.00 91.62 83 LEU A N 1
ATOM 670 C CA . LEU A 1 83 ? -29.183 1.567 28.457 1.00 91.62 83 LEU A CA 1
ATOM 671 C C . LEU A 1 83 ? -28.989 2.227 29.831 1.00 91.62 83 LEU A C 1
ATOM 673 O O . LEU A 1 83 ? -29.612 1.817 30.812 1.00 91.62 83 LEU A O 1
ATOM 677 N N . LEU A 1 84 ? -28.169 3.281 29.893 1.00 90.19 84 LEU A N 1
ATOM 678 C CA . LEU A 1 84 ? -27.962 4.069 31.112 1.00 90.19 84 LEU A CA 1
ATOM 679 C C . LEU A 1 84 ? -29.202 4.877 31.515 1.00 90.19 84 LEU A C 1
ATOM 681 O O . LEU A 1 84 ? -29.419 5.096 32.705 1.00 90.19 84 LEU A O 1
ATOM 685 N N . HIS A 1 85 ? -29.993 5.344 30.545 1.00 89.00 85 HIS A N 1
ATOM 686 C CA . HIS A 1 85 ? -31.241 6.059 30.809 1.00 89.00 85 HIS A CA 1
ATOM 687 C C . HIS A 1 85 ? -32.345 5.112 31.296 1.00 89.00 85 HIS A C 1
ATOM 689 O O . HIS A 1 85 ? -33.077 5.452 32.221 1.00 89.00 85 HIS A O 1
ATOM 695 N N . GLU A 1 86 ? -32.432 3.914 30.714 1.00 91.06 86 GLU A N 1
ATOM 696 C CA . GLU A 1 86 ? -33.385 2.877 31.119 1.00 91.06 86 GLU A CA 1
ATOM 697 C C . GLU A 1 86 ? -33.111 2.369 32.541 1.00 91.06 86 GLU A C 1
ATOM 699 O O . GLU A 1 86 ? -34.042 2.157 33.317 1.00 91.06 86 GLU A O 1
ATOM 704 N N . ASN A 1 87 ? -31.839 2.173 32.905 1.00 88.38 87 ASN A N 1
ATOM 705 C CA . ASN A 1 87 ? -31.455 1.789 34.260 1.00 88.38 87 ASN A CA 1
ATOM 706 C C . ASN A 1 87 ? -30.005 2.190 34.570 1.00 88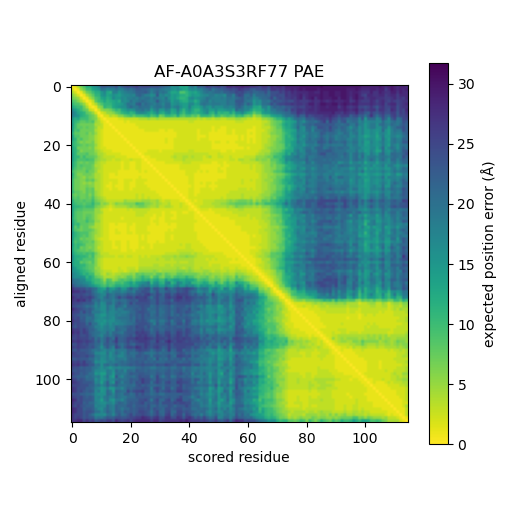.38 87 ASN A C 1
ATOM 708 O O . ASN A 1 87 ? -29.053 1.493 34.214 1.00 88.38 87 ASN A O 1
ATOM 712 N N . SER A 1 88 ? -29.848 3.273 35.330 1.00 83.50 88 SER A N 1
ATOM 713 C CA . SER A 1 88 ? -28.546 3.837 35.704 1.00 83.50 88 SER A CA 1
ATOM 714 C C . SER A 1 88 ? -27.758 3.018 36.732 1.00 83.50 88 SER A C 1
ATOM 716 O O . SER A 1 88 ? -26.601 3.332 36.994 1.00 83.50 88 SER A O 1
ATOM 718 N N . ARG A 1 89 ? -28.354 1.977 37.330 1.00 86.56 89 ARG A N 1
ATOM 719 C CA . ARG A 1 89 ? -27.704 1.123 38.342 1.00 86.56 89 ARG A CA 1
ATOM 720 C C . ARG A 1 89 ? -27.025 -0.115 37.753 1.00 86.56 89 ARG A C 1
ATOM 722 O O . ARG A 1 89 ? -26.526 -0.936 38.518 1.00 86.56 89 ARG A O 1
ATOM 729 N N . GLN A 1 90 ? -27.029 -0.269 36.427 1.00 88.75 90 GLN A N 1
ATOM 730 C CA . GLN A 1 90 ? -26.364 -1.387 35.758 1.00 88.75 90 GLN A CA 1
ATOM 731 C C . GLN A 1 90 ? -24.851 -1.318 35.944 1.00 88.75 90 GLN A C 1
ATOM 733 O O . GLN A 1 90 ? -24.236 -0.254 35.874 1.00 88.75 90 GLN A O 1
ATOM 738 N N . THR A 1 91 ? -24.244 -2.478 36.156 1.00 90.38 91 THR A N 1
ATOM 739 C CA . THR A 1 91 ? -22.791 -2.596 36.246 1.00 90.38 91 THR A CA 1
ATOM 740 C C . THR A 1 91 ? -22.152 -2.527 34.859 1.00 90.38 91 THR A C 1
ATOM 742 O O . THR A 1 91 ? -22.763 -2.859 33.841 1.00 90.38 91 THR A O 1
ATOM 745 N N . THR A 1 92 ? -20.871 -2.158 34.805 1.00 91.62 92 THR A N 1
ATOM 746 C CA . THR A 1 92 ? -20.102 -2.132 33.550 1.00 91.62 92 THR A CA 1
ATOM 747 C C . THR A 1 92 ? -20.035 -3.501 32.872 1.00 91.62 92 THR A C 1
ATOM 749 O O . THR A 1 92 ? -19.952 -3.565 31.648 1.00 91.62 92 THR A O 1
ATOM 752 N N . ARG A 1 93 ? -20.125 -4.599 33.638 1.00 92.62 93 ARG A N 1
ATOM 753 C CA . ARG A 1 93 ? -20.180 -5.972 33.110 1.00 92.62 93 ARG A CA 1
ATOM 754 C C . ARG A 1 93 ? -21.516 -6.296 32.444 1.00 92.62 93 ARG A C 1
ATOM 756 O O . ARG A 1 93 ? -21.509 -6.817 31.338 1.00 92.62 93 ARG A O 1
ATOM 763 N N . GLU A 1 94 ? -22.637 -5.927 33.055 1.00 92.25 94 GLU A N 1
ATOM 764 C CA . GL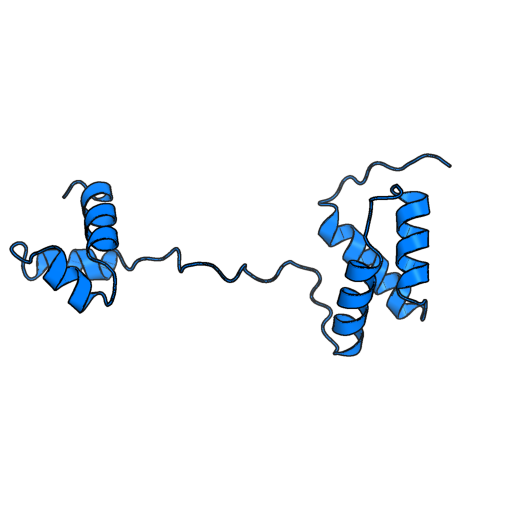U A 1 94 ? -23.969 -6.128 32.460 1.00 92.25 94 GLU A CA 1
ATOM 765 C C . GLU A 1 94 ? -24.143 -5.302 31.177 1.00 92.25 94 GLU A C 1
ATOM 767 O O . GLU A 1 94 ? -24.693 -5.779 30.185 1.00 92.25 94 GLU A O 1
ATOM 772 N N . LEU A 1 95 ? -23.632 -4.066 31.167 1.00 92.38 95 LEU A N 1
ATOM 773 C CA . LEU A 1 95 ? -23.604 -3.230 29.965 1.00 92.38 95 LEU A CA 1
ATOM 774 C C . LEU A 1 95 ? -22.730 -3.847 28.870 1.00 92.38 95 LEU A C 1
ATOM 776 O O . LEU A 1 95 ? -23.093 -3.799 27.698 1.00 92.38 95 LEU A O 1
ATOM 780 N N . ALA A 1 96 ? -21.600 -4.446 29.244 1.00 92.38 96 ALA A N 1
ATOM 781 C CA . ALA A 1 96 ? -20.695 -5.097 28.307 1.00 92.38 96 ALA A CA 1
ATOM 782 C C . ALA A 1 96 ? -21.332 -6.323 27.648 1.00 92.38 96 ALA A C 1
ATOM 784 O O . ALA A 1 96 ? -21.204 -6.485 26.438 1.00 92.38 96 ALA A O 1
ATOM 785 N N . GLU A 1 97 ? -22.072 -7.128 28.415 1.00 92.38 97 GLU A N 1
ATOM 786 C CA . GLU A 1 97 ? -22.855 -8.248 27.886 1.00 92.38 97 GLU A CA 1
ATOM 787 C C . GLU A 1 97 ? -23.924 -7.765 26.899 1.00 92.38 97 GLU A C 1
ATOM 789 O O . GLU A 1 97 ? -24.010 -8.279 25.787 1.00 92.38 97 GLU A O 1
ATOM 794 N N . LYS A 1 98 ? -24.685 -6.719 27.248 1.00 90.88 98 LYS A N 1
ATOM 795 C CA . LYS A 1 98 ? -25.720 -6.151 26.363 1.00 90.88 98 LYS A CA 1
ATOM 796 C C . LYS A 1 98 ? -25.155 -5.520 25.094 1.00 90.88 98 LYS A C 1
ATOM 798 O O . LYS A 1 98 ? -25.814 -5.543 24.058 1.00 90.88 98 LYS A O 1
ATOM 803 N N . MET A 1 99 ? -23.970 -4.925 25.185 1.00 89.25 99 MET A N 1
ATOM 804 C CA . MET A 1 99 ? -23.263 -4.286 24.072 1.00 89.25 99 MET A CA 1
ATOM 805 C C . MET A 1 99 ? -22.333 -5.254 23.326 1.00 89.25 99 MET A C 1
ATOM 807 O O . MET A 1 99 ? -21.628 -4.817 22.421 1.00 89.25 99 MET A O 1
ATOM 811 N N . GLU A 1 100 ? -22.307 -6.536 23.715 1.00 89.31 100 GLU A N 1
ATOM 812 C CA . GLU A 1 100 ? -21.457 -7.591 23.142 1.00 89.31 100 GLU A CA 1
ATOM 813 C C . GLU A 1 100 ? -19.975 -7.180 23.028 1.00 89.31 100 GLU A C 1
ATOM 815 O O . GLU A 1 100 ? -19.291 -7.435 22.036 1.00 89.31 100 GLU A O 1
ATOM 820 N N . CYS A 1 101 ? -19.455 -6.509 24.059 1.00 87.94 101 CYS A N 1
ATOM 821 C CA . CYS A 1 101 ? -18.083 -6.002 24.091 1.00 87.94 101 CYS A CA 1
ATOM 822 C C . CYS A 1 101 ? -17.394 -6.296 25.433 1.00 87.94 101 CYS A C 1
ATOM 824 O O . CYS A 1 101 ? -17.959 -6.919 26.327 1.00 87.94 101 CYS A O 1
ATOM 826 N N . SER A 1 102 ? -16.131 -5.884 25.590 1.00 89.06 102 SER A N 1
ATOM 827 C CA . SER A 1 102 ? -15.423 -6.033 26.867 1.00 89.06 102 SER A CA 1
ATOM 828 C C . SER A 1 102 ? -15.844 -4.961 27.878 1.00 89.06 102 SER A C 1
ATOM 830 O O . SER A 1 102 ? -16.010 -3.798 27.514 1.00 89.06 102 SER A O 1
ATOM 832 N N . HIS A 1 103 ? -15.896 -5.306 29.171 1.00 89.94 103 HIS A N 1
ATOM 833 C CA . HIS A 1 103 ? -16.180 -4.331 30.242 1.00 89.94 103 HIS A CA 1
ATOM 834 C C . HIS A 1 103 ? -15.226 -3.125 30.228 1.00 89.94 103 HIS A C 1
ATOM 836 O O . HIS A 1 103 ? -15.648 -1.997 30.450 1.00 89.94 103 HIS A O 1
ATOM 842 N N . THR A 1 104 ? -13.964 -3.341 29.849 1.00 90.50 104 THR A N 1
ATOM 843 C CA . THR A 1 104 ? -12.966 -2.277 29.670 1.00 90.50 104 THR A CA 1
ATOM 844 C C . THR A 1 104 ? -13.308 -1.294 28.550 1.00 90.50 104 THR A C 1
ATOM 846 O O . THR A 1 104 ? -12.861 -0.152 28.581 1.00 90.50 104 THR A O 1
ATOM 849 N N . THR A 1 105 ? -14.066 -1.721 27.536 1.00 88.75 105 THR A N 1
ATOM 850 C CA . THR A 1 105 ? -14.556 -0.832 26.473 1.00 88.75 105 THR A CA 1
ATOM 851 C C . THR A 1 105 ? -15.654 0.068 27.033 1.00 88.75 105 THR A C 1
ATOM 853 O O . THR A 1 105 ? -15.572 1.283 26.882 1.00 88.75 105 THR A O 1
ATOM 856 N N . ILE A 1 106 ? -16.608 -0.504 27.774 1.00 91.94 106 ILE A N 1
ATOM 857 C CA . ILE A 1 106 ? -17.661 0.253 28.466 1.00 91.94 106 ILE A CA 1
ATOM 858 C C . ILE A 1 106 ? -17.070 1.284 29.432 1.00 91.94 106 ILE A C 1
ATOM 860 O O . ILE A 1 106 ? -17.448 2.448 29.373 1.00 91.94 106 ILE A O 1
ATOM 864 N N . GLU A 1 107 ? -16.109 0.893 30.272 1.00 91.62 107 GLU A N 1
ATOM 865 C CA . GLU A 1 107 ? -15.455 1.798 31.230 1.00 91.62 107 GLU A CA 1
ATOM 866 C C . GLU A 1 107 ? -14.792 2.998 30.550 1.00 91.62 107 GLU A C 1
ATOM 868 O O . GLU A 1 107 ? -14.953 4.131 30.998 1.00 91.62 107 GLU A O 1
ATOM 873 N N . LYS A 1 108 ? -14.091 2.771 29.432 1.00 90.69 108 LYS A N 1
ATOM 874 C CA . LYS A 1 108 ? -13.471 3.853 28.656 1.00 90.69 108 LYS A CA 1
ATOM 875 C C . LYS A 1 108 ? -14.505 4.831 28.106 1.00 90.69 108 LYS A C 1
ATOM 877 O O . LYS A 1 108 ? -14.300 6.038 28.213 1.00 90.69 108 LYS A O 1
ATOM 882 N N . HIS A 1 109 ? -15.603 4.329 27.538 1.00 89.69 109 HIS A N 1
ATOM 883 C CA . HIS A 1 109 ? -16.655 5.193 26.999 1.00 89.69 109 HIS A CA 1
ATOM 884 C C . HIS A 1 109 ? -17.414 5.934 28.106 1.00 89.69 109 HIS A C 1
ATOM 886 O O . HIS A 1 109 ? -17.676 7.122 27.954 1.00 89.69 109 HIS A O 1
ATOM 892 N N . LEU A 1 110 ? -17.700 5.296 29.247 1.00 89.81 110 LEU A N 1
ATOM 893 C CA . LEU A 1 110 ? -18.292 5.967 30.413 1.00 89.81 110 LEU A CA 1
ATOM 894 C C . LEU A 1 110 ? -17.407 7.114 30.912 1.00 89.81 110 LEU A C 1
ATOM 896 O O . LEU A 1 110 ? -17.887 8.240 31.047 1.00 89.81 110 LEU A O 1
ATOM 900 N N . HIS A 1 111 ? -16.103 6.861 31.058 1.00 88.69 111 HIS A N 1
ATOM 901 C CA . HIS A 1 111 ? -15.145 7.884 31.466 1.00 88.69 111 HIS A CA 1
ATOM 902 C C . HIS A 1 111 ? -15.073 9.042 30.459 1.00 88.69 111 HIS A C 1
ATOM 904 O O . HIS A 1 111 ? -15.063 10.206 30.853 1.00 88.69 111 HIS A O 1
ATOM 910 N N . SER A 1 112 ? -15.102 8.739 29.156 1.00 86.25 112 SER A N 1
ATOM 911 C CA . SER A 1 112 ? -15.142 9.755 28.096 1.00 86.25 112 SER A CA 1
ATOM 912 C C . SER A 1 112 ? -16.427 10.594 28.109 1.00 86.25 112 SER A C 1
ATOM 914 O O . SER A 1 112 ? -16.403 11.747 27.687 1.00 86.25 112 SER A O 1
ATOM 916 N N . MET A 1 113 ? -17.544 10.038 28.586 1.00 84.75 113 MET A N 1
ATOM 917 C CA . MET A 1 113 ? -18.822 10.741 28.747 1.00 84.75 113 MET A CA 1
ATOM 918 C C . MET A 1 113 ? -18.936 11.499 30.081 1.00 84.75 113 MET A C 1
ATOM 920 O O . MET A 1 113 ? -19.950 12.159 30.311 1.00 84.75 113 MET A O 1
ATOM 924 N N . GLY A 1 114 ? -17.936 11.402 30.964 1.00 81.25 114 GLY A N 1
ATOM 925 C CA . GLY A 1 114 ? -17.972 12.001 32.301 1.00 81.25 114 GLY A CA 1
ATOM 926 C C . GLY A 1 114 ? -18.985 11.345 33.246 1.00 81.25 114 GLY A C 1
ATOM 927 O O . GLY A 1 114 ? -19.517 12.027 34.123 1.00 81.25 114 GLY A O 1
ATOM 928 N N . LYS A 1 115 ? -19.286 10.057 33.035 1.00 69.31 115 LYS A N 1
ATOM 929 C CA . LYS A 1 115 ? -20.205 9.251 33.849 1.00 69.31 115 LYS A CA 1
ATOM 930 C C . LYS A 1 115 ? -19.467 8.244 34.722 1.00 69.31 115 LYS A C 1
ATOM 932 O O . LYS A 1 115 ? -18.382 7.780 34.307 1.00 69.31 115 LYS A O 1
#

Nearest PDB structures (foldseek):
  7s03-assembly1_A-2  TM=6.632E-01  e=3.602E-07  Homo sapiens
  5hoo-assembly1_B  TM=6.152E-01  e=1.118E-06  Drosophila mauritiana
  5hoo-assembly1_A  TM=6.254E-01  e=2.951E-06  Drosophila mauritiana
  4u7b-assembly2_G-2  TM=6.287E-01  e=8.221E-06  Drosophila mauritiana
  4r79-assembly1_B  TM=6.322E-01  e=4.873E-05  Drosophila mauritiana

Secondary structure (DSSP, 8-state):
-------S-HHHHHHHHHHHHHHTT--HHHHHHHHHHHH-TTS--HHHHHHHHHHHHTT----SPPPP--S-----HHHHHHHHHH-TT--HHHHHHHTTS-HHHHHHHHHHTT-